Protein AF-J9EBE8-F1 (afdb_monomer_lite)

Radius of gyration: 14.13 Å; chains: 1; bounding box: 34×26×33 Å

Structure (mmCIF, N/CA/C/O backbone):
data_AF-J9EBE8-F1
#
_entry.id   AF-J9EBE8-F1
#
loop_
_atom_site.group_PDB
_atom_site.id
_atom_site.type_symbol
_atom_site.label_atom_id
_atom_site.label_alt_id
_atom_site.label_comp_id
_atom_site.label_asym_id
_atom_site.label_entity_id
_atom_site.label_seq_id
_atom_site.pdbx_PDB_ins_code
_atom_site.Cartn_x
_atom_site.Cartn_y
_atom_site.Cartn_z
_atom_site.occupancy
_atom_site.B_iso_or_equiv
_atom_site.auth_seq_id
_atom_site.auth_comp_id
_atom_site.auth_asym_id
_atom_site.auth_atom_id
_atom_site.pdbx_PDB_model_num
ATOM 1 N N . GLN A 1 1 ? -22.630 -7.548 17.946 1.00 49.84 1 GLN A N 1
ATOM 2 C CA . GLN A 1 1 ? -22.080 -7.110 16.643 1.00 49.84 1 GLN A CA 1
ATOM 3 C C . GLN A 1 1 ? -20.802 -7.898 16.387 1.00 49.84 1 GLN A C 1
ATOM 5 O O . GLN A 1 1 ? -20.007 -8.029 17.308 1.00 49.84 1 GLN A O 1
ATOM 10 N N . LYS A 1 2 ? -20.642 -8.510 15.208 1.00 55.38 2 LYS A N 1
ATOM 11 C CA . LYS A 1 2 ? -19.450 -9.308 14.873 1.00 55.38 2 LYS A CA 1
ATOM 12 C C . LYS A 1 2 ? -18.294 -8.335 14.604 1.00 55.38 2 LYS A C 1
ATOM 14 O O . LYS A 1 2 ? -18.433 -7.483 13.734 1.00 55.38 2 LYS A O 1
ATOM 19 N N . LEU A 1 3 ? -17.201 -8.431 15.362 1.00 69.81 3 LEU A N 1
ATOM 20 C CA . LEU A 1 3 ? -15.980 -7.659 15.111 1.00 69.81 3 LEU A CA 1
ATOM 21 C C . LEU A 1 3 ? -15.351 -8.170 13.813 1.00 69.81 3 LEU A C 1
ATOM 23 O O . LEU A 1 3 ? -14.790 -9.264 13.774 1.00 69.81 3 LEU A O 1
ATOM 27 N N . VAL A 1 4 ? -15.509 -7.406 12.735 1.00 79.38 4 VAL A N 1
ATOM 28 C CA . VAL A 1 4 ? -14.835 -7.678 11.466 1.00 79.38 4 VAL A CA 1
ATOM 29 C C . VAL A 1 4 ? -13.431 -7.098 11.572 1.00 79.38 4 VAL A C 1
ATOM 31 O O . VAL A 1 4 ? -13.267 -5.897 11.761 1.00 79.38 4 VAL A O 1
ATOM 34 N N . SER A 1 5 ? -12.419 -7.959 11.491 1.00 85.06 5 SER A N 1
ATOM 35 C CA . SER A 1 5 ? -11.028 -7.517 11.411 1.00 85.06 5 SER A CA 1
ATOM 36 C C . SER A 1 5 ? -10.734 -7.100 9.974 1.00 85.06 5 SER A C 1
ATOM 38 O O . SER A 1 5 ? -10.893 -7.903 9.056 1.00 85.06 5 SER A O 1
ATOM 40 N N . ILE A 1 6 ? -10.347 -5.839 9.793 1.00 87.56 6 ILE A N 1
ATOM 41 C CA . ILE A 1 6 ? -10.041 -5.247 8.489 1.00 87.56 6 ILE A CA 1
ATOM 42 C C . ILE A 1 6 ? -8.524 -5.063 8.377 1.00 87.56 6 ILE A C 1
ATOM 44 O O . ILE A 1 6 ? -7.851 -4.677 9.339 1.00 87.56 6 ILE A O 1
ATOM 48 N N . ALA A 1 7 ? -7.992 -5.356 7.191 1.00 90.62 7 ALA A N 1
ATOM 49 C CA . ALA A 1 7 ? -6.604 -5.114 6.829 1.00 90.62 7 ALA A CA 1
ATOM 50 C C . ALA A 1 7 ? -6.532 -4.371 5.488 1.00 90.62 7 ALA A C 1
ATOM 52 O O . ALA A 1 7 ? -7.316 -4.646 4.581 1.00 90.62 7 ALA A O 1
ATOM 53 N N . ILE A 1 8 ? -5.584 -3.444 5.380 1.00 88.44 8 ILE A N 1
ATOM 54 C CA . ILE A 1 8 ? -5.264 -2.671 4.182 1.00 88.44 8 ILE A CA 1
ATOM 55 C C . ILE A 1 8 ? -3.932 -3.193 3.644 1.00 88.44 8 ILE A C 1
ATOM 57 O O . ILE A 1 8 ? -2.935 -3.220 4.366 1.00 88.44 8 ILE A O 1
ATOM 61 N N . ILE A 1 9 ? -3.921 -3.610 2.379 1.00 88.62 9 ILE A N 1
ATOM 62 C CA . ILE A 1 9 ? -2.731 -4.139 1.706 1.00 88.62 9 ILE A CA 1
ATOM 63 C C . ILE A 1 9 ? -2.358 -3.186 0.574 1.00 88.62 9 ILE A C 1
ATOM 65 O O . ILE A 1 9 ? -3.176 -2.916 -0.305 1.00 88.62 9 ILE A O 1
ATOM 69 N N . THR A 1 10 ? -1.124 -2.692 0.592 1.00 85.06 10 THR A N 1
ATOM 70 C CA . THR A 1 10 ? -0.559 -1.846 -0.464 1.00 85.06 10 THR A CA 1
ATOM 71 C C . THR A 1 10 ? 0.521 -2.632 -1.192 1.00 85.06 10 THR A C 1
ATOM 73 O O . THR A 1 10 ? 1.451 -3.126 -0.561 1.00 85.06 10 THR A O 1
ATOM 76 N N . VAL A 1 11 ? 0.406 -2.759 -2.514 1.00 80.25 11 VAL A N 1
ATOM 77 C CA . VAL A 1 11 ? 1.381 -3.474 -3.347 1.00 80.25 11 VAL A CA 1
ATOM 78 C C . VAL A 1 11 ? 2.174 -2.459 -4.161 1.00 80.25 11 VAL A C 1
ATOM 80 O O . VAL A 1 11 ? 1.588 -1.631 -4.857 1.00 80.25 11 VAL A O 1
ATOM 83 N N . LEU A 1 12 ? 3.499 -2.515 -4.055 1.00 76.38 12 LEU A N 1
ATOM 84 C CA . LEU A 1 12 ? 4.428 -1.651 -4.774 1.00 76.38 12 LEU A CA 1
ATOM 85 C C . LEU A 1 12 ? 5.204 -2.478 -5.800 1.00 76.38 12 LEU A C 1
ATOM 87 O O . LEU A 1 12 ? 5.751 -3.534 -5.478 1.00 76.38 12 LEU A O 1
ATOM 91 N N . LEU A 1 13 ? 5.266 -1.971 -7.034 1.00 70.94 13 LEU A N 1
ATOM 92 C CA . LEU A 1 13 ? 6.024 -2.601 -8.116 1.00 70.94 13 LEU A CA 1
ATOM 93 C C . LEU A 1 13 ? 7.536 -2.457 -7.903 1.00 70.94 13 LEU A C 1
ATOM 95 O O . LEU A 1 13 ? 8.289 -3.360 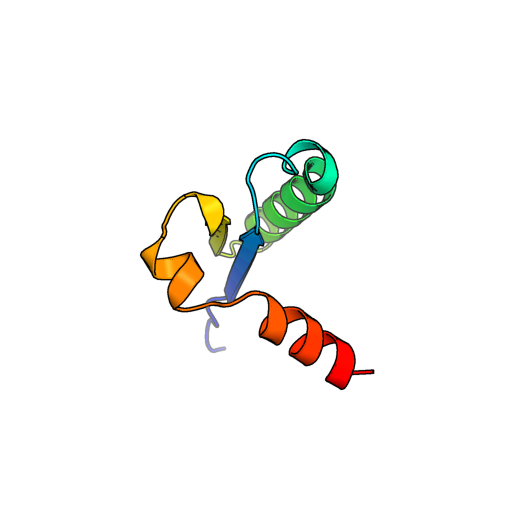-8.252 1.00 70.94 13 LEU A O 1
ATOM 99 N N . ASN A 1 14 ? 7.981 -1.320 -7.360 1.00 67.12 14 ASN A N 1
ATOM 100 C CA . ASN A 1 14 ? 9.390 -1.044 -7.1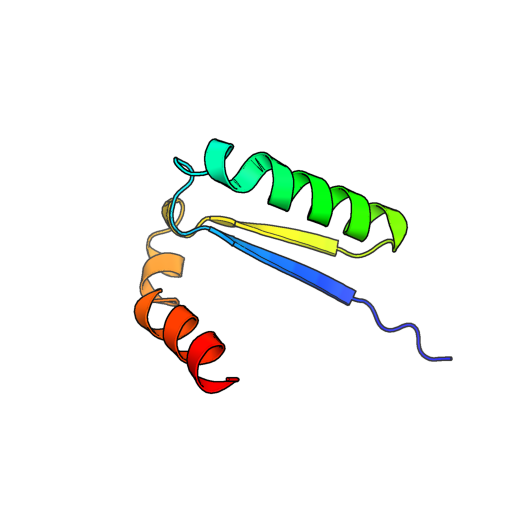14 1.00 67.12 14 ASN A CA 1
ATOM 101 C C . ASN A 1 14 ? 9.563 -0.035 -5.970 1.00 67.12 14 ASN A C 1
ATOM 103 O O . ASN A 1 14 ? 8.817 0.946 -5.886 1.00 67.12 14 ASN A O 1
ATOM 107 N N . ARG A 1 15 ? 10.570 -0.236 -5.112 1.00 62.75 15 ARG A N 1
ATOM 108 C CA . ARG A 1 15 ? 10.875 0.668 -3.983 1.00 62.75 15 ARG A CA 1
ATOM 109 C C . ARG A 1 15 ? 11.336 2.058 -4.405 1.00 62.75 15 ARG A C 1
ATOM 111 O O . ARG A 1 15 ? 11.203 2.994 -3.624 1.00 62.75 15 ARG A O 1
ATOM 118 N N . ASN A 1 16 ? 11.836 2.215 -5.628 1.00 63.19 16 ASN A N 1
ATOM 119 C CA . ASN A 1 16 ? 12.324 3.508 -6.115 1.00 63.19 16 ASN A CA 1
ATOM 120 C C . ASN A 1 16 ? 11.223 4.569 -6.278 1.00 63.19 16 ASN A C 1
ATOM 122 O O . ASN A 1 16 ? 11.546 5.748 -6.354 1.00 63.19 16 ASN A O 1
ATOM 126 N N . ASN A 1 17 ? 9.942 4.186 -6.261 1.00 62.50 17 ASN A N 1
ATOM 127 C CA . ASN A 1 17 ? 8.825 5.136 -6.292 1.00 62.50 17 ASN A CA 1
ATOM 128 C C . ASN A 1 17 ? 8.302 5.470 -4.884 1.00 62.50 17 ASN A C 1
ATOM 130 O O . ASN A 1 17 ? 7.230 6.059 -4.748 1.00 62.50 17 ASN A O 1
ATOM 134 N N . TYR A 1 18 ? 9.021 5.095 -3.819 1.00 65.44 18 TYR A N 1
ATOM 135 C CA . TYR A 1 18 ? 8.586 5.384 -2.452 1.00 65.44 18 TYR A CA 1
ATOM 136 C C . TYR A 1 18 ? 8.360 6.883 -2.230 1.00 65.44 18 TYR A C 1
ATOM 138 O O . TYR A 1 18 ? 7.350 7.254 -1.640 1.00 65.44 18 TYR A O 1
ATOM 146 N N . ASP A 1 19 ? 9.232 7.741 -2.769 1.00 68.69 19 ASP A N 1
ATOM 147 C CA . ASP A 1 19 ? 9.084 9.196 -2.661 1.00 68.69 19 ASP A CA 1
ATOM 148 C C . ASP A 1 19 ? 7.856 9.726 -3.416 1.00 68.69 19 ASP A C 1
ATOM 150 O O . ASP A 1 19 ? 7.159 10.606 -2.910 1.00 68.69 19 ASP A O 1
ATOM 154 N N . GLU A 1 20 ? 7.534 9.156 -4.582 1.00 73.94 20 GLU A N 1
ATOM 155 C CA . GLU A 1 20 ? 6.344 9.537 -5.358 1.00 73.94 20 GLU A CA 1
ATOM 156 C C . GLU A 1 20 ? 5.045 9.158 -4.638 1.00 73.94 20 GLU A C 1
ATOM 158 O O . GLU A 1 20 ? 4.056 9.890 -4.699 1.00 73.94 20 GLU A O 1
ATOM 163 N N . TYR A 1 21 ? 5.050 8.037 -3.911 1.00 80.06 21 TYR A N 1
ATOM 164 C CA . TYR A 1 21 ? 3.878 7.529 -3.195 1.00 80.06 21 TYR A CA 1
ATOM 165 C C . TYR A 1 21 ? 3.897 7.806 -1.692 1.00 80.06 21 TYR A C 1
ATOM 167 O O . TYR A 1 21 ? 2.998 7.346 -0.985 1.00 80.06 21 TYR A O 1
ATOM 175 N N . ARG A 1 22 ? 4.874 8.568 -1.189 1.00 83.00 22 ARG A N 1
ATOM 176 C CA . ARG A 1 22 ? 5.062 8.811 0.248 1.00 83.00 22 ARG A CA 1
ATOM 177 C C . ARG A 1 22 ? 3.798 9.359 0.900 1.00 83.00 22 ARG A C 1
ATOM 179 O O . ARG A 1 22 ? 3.315 8.787 1.868 1.00 83.00 22 ARG A O 1
ATOM 186 N N . LEU A 1 23 ? 3.212 10.401 0.309 1.00 86.12 23 LEU A N 1
ATOM 187 C CA . LEU A 1 23 ? 1.991 11.027 0.830 1.00 86.12 23 LEU A CA 1
ATOM 188 C C . LEU A 1 23 ? 0.811 10.049 0.891 1.00 86.12 23 LEU A C 1
ATOM 190 O O . LEU A 1 23 ? 0.031 10.070 1.843 1.00 86.12 23 LEU A O 1
ATOM 194 N N . ALA A 1 24 ? 0.674 9.180 -0.114 1.00 86.00 24 ALA A N 1
ATOM 195 C CA . ALA A 1 24 ? -0.383 8.177 -0.137 1.00 86.00 24 ALA A CA 1
ATOM 196 C C . ALA A 1 24 ? -0.162 7.121 0.956 1.00 86.00 24 ALA A C 1
ATOM 198 O O . ALA A 1 24 ? -1.102 6.774 1.669 1.00 86.00 24 ALA A O 1
ATOM 199 N N . GLN A 1 25 ? 1.075 6.650 1.125 1.00 85.94 25 GLN A N 1
ATOM 200 C CA . GLN A 1 25 ? 1.433 5.670 2.151 1.00 85.94 25 GLN A CA 1
ATOM 201 C C . GLN A 1 25 ? 1.233 6.225 3.565 1.00 85.94 25 GLN A C 1
ATOM 203 O O . GLN A 1 25 ? 0.551 5.588 4.362 1.00 85.94 25 GLN A O 1
ATOM 208 N N . GLU A 1 26 ? 1.714 7.440 3.840 1.00 90.00 26 GLU A N 1
ATOM 209 C CA . GLU A 1 26 ? 1.512 8.133 5.122 1.00 90.00 26 GLU A CA 1
ATOM 210 C C . GLU A 1 26 ? 0.018 8.318 5.434 1.00 90.00 26 GLU A C 1
ATOM 212 O O . GLU A 1 26 ? -0.423 8.143 6.572 1.00 90.00 26 GLU A O 1
ATOM 217 N N . SER A 1 27 ? -0.794 8.614 4.413 1.00 90.81 27 SER A N 1
ATOM 218 C CA 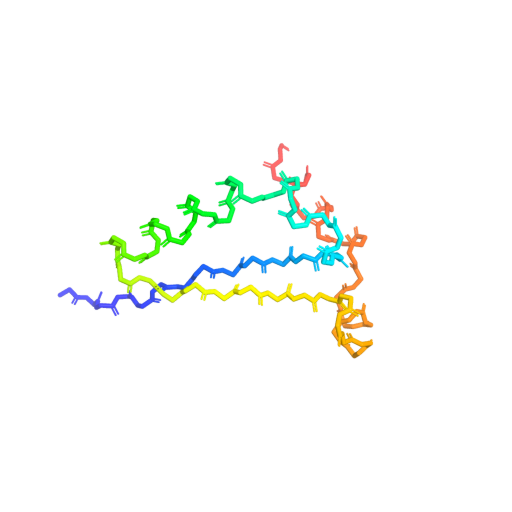. SER A 1 27 ? -2.244 8.760 4.574 1.00 90.81 27 SER A CA 1
ATOM 219 C C . SER A 1 27 ? -2.917 7.433 4.942 1.00 90.81 27 SER A C 1
ATOM 221 O O . SER A 1 27 ? -3.764 7.399 5.838 1.00 90.81 27 SER A O 1
ATOM 223 N N . PHE A 1 28 ? -2.539 6.332 4.283 1.00 90.38 28 PHE A N 1
ATOM 224 C CA . PHE A 1 28 ? -3.067 5.000 4.595 1.00 90.38 28 PHE A CA 1
ATOM 225 C C . PHE A 1 28 ? -2.610 4.494 5.959 1.00 90.38 28 PHE A C 1
ATOM 227 O O . PHE 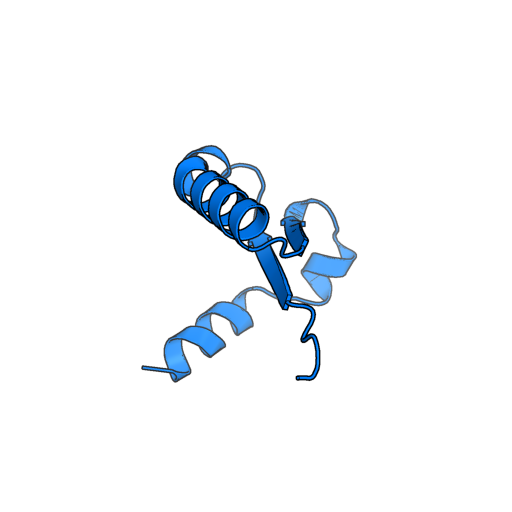A 1 28 ? -3.414 3.893 6.672 1.00 90.38 28 PHE A O 1
ATOM 234 N N . GLU A 1 29 ? -1.365 4.767 6.339 1.00 90.44 29 GLU A N 1
ATOM 235 C CA . GLU A 1 29 ? -0.845 4.459 7.667 1.00 90.44 29 GLU A CA 1
ATOM 236 C C . GLU A 1 29 ? -1.664 5.171 8.746 1.00 90.44 29 GLU A C 1
ATOM 238 O O . GLU A 1 29 ? -2.202 4.524 9.646 1.00 90.44 29 GLU A O 1
ATOM 243 N N . CYS A 1 30 ? -1.849 6.488 8.611 1.00 92.56 30 CYS A N 1
ATOM 244 C CA . CYS A 1 30 ? -2.653 7.279 9.542 1.00 92.56 30 CYS A CA 1
ATOM 245 C C . CYS A 1 30 ? -4.092 6.758 9.644 1.00 92.56 30 CYS A C 1
ATOM 247 O O . CYS A 1 30 ? -4.636 6.623 10.742 1.00 92.56 30 CYS A O 1
ATOM 249 N N . TYR A 1 31 ? -4.707 6.433 8.506 1.00 92.56 31 TYR A N 1
ATOM 250 C CA . TYR A 1 31 ? -6.067 5.906 8.460 1.00 92.56 31 TYR A CA 1
ATOM 251 C C . TYR A 1 31 ? -6.179 4.527 9.129 1.00 92.56 31 TYR A C 1
ATOM 253 O O . TYR A 1 31 ? -7.107 4.280 9.904 1.00 92.56 31 TYR A O 1
ATOM 261 N N . ALA A 1 32 ? -5.216 3.638 8.872 1.00 92.38 32 ALA A N 1
ATOM 262 C CA . ALA A 1 32 ? -5.167 2.316 9.480 1.00 92.38 32 ALA A CA 1
ATOM 263 C C . ALA A 1 32 ? -4.962 2.401 10.996 1.00 92.38 32 ALA A C 1
ATOM 265 O O . ALA A 1 32 ? -5.657 1.707 11.734 1.00 92.38 32 ALA A O 1
ATOM 266 N N . LEU A 1 33 ? -4.079 3.286 11.467 1.00 92.12 33 LEU A N 1
ATOM 267 C CA . LEU A 1 33 ? -3.866 3.529 12.895 1.00 92.12 33 LEU A CA 1
ATOM 268 C C . LEU A 1 33 ? -5.135 4.051 13.575 1.00 92.12 33 LEU A C 1
ATOM 270 O O . LEU A 1 33 ? -5.530 3.527 14.614 1.00 92.12 33 LEU A O 1
ATOM 274 N N . TYR A 1 34 ? -5.808 5.032 12.969 1.00 93.75 34 TYR A N 1
ATOM 275 C CA . TYR A 1 34 ? -7.029 5.620 13.523 1.00 93.75 34 TYR A CA 1
ATOM 276 C C . TYR A 1 34 ? -8.159 4.593 13.693 1.00 93.75 34 TYR A C 1
ATOM 278 O O . TYR A 1 34 ? -8.862 4.599 14.703 1.00 93.75 34 TYR A O 1
ATOM 286 N N . HIS A 1 35 ? -8.313 3.679 12.733 1.00 90.56 35 HIS A N 1
ATOM 287 C CA . HIS A 1 35 ? -9.336 2.633 12.782 1.00 90.56 35 HIS A CA 1
ATOM 288 C C . HIS A 1 35 ? -8.855 1.296 13.370 1.00 90.56 35 HIS A C 1
ATOM 290 O O . HIS A 1 35 ? -9.630 0.339 13.442 1.00 90.56 35 HIS A O 1
ATOM 296 N N . ASN A 1 36 ? -7.597 1.223 13.811 1.00 89.50 36 ASN A N 1
ATOM 297 C CA . ASN A 1 36 ? -6.953 0.013 14.317 1.00 89.50 36 ASN A CA 1
ATOM 298 C C . ASN A 1 36 ? -6.991 -1.165 13.314 1.00 89.50 36 ASN A C 1
ATOM 300 O O . ASN A 1 36 ? -7.233 -2.323 13.673 1.00 89.50 36 ASN A O 1
ATOM 304 N N . TYR A 1 37 ? -6.774 -0.854 12.036 1.00 91.25 37 TYR A N 1
ATOM 305 C CA . TYR A 1 37 ? -6.620 -1.819 10.951 1.00 91.25 37 TYR A CA 1
ATOM 306 C C . TYR A 1 37 ? -5.165 -2.263 10.821 1.00 91.25 37 TYR A C 1
ATOM 308 O O . TYR A 1 37 ? -4.234 -1.524 11.134 1.00 91.25 37 TYR A O 1
ATOM 316 N N . LYS A 1 38 ? -4.953 -3.475 10.304 1.00 90.19 38 LYS A N 1
ATOM 317 C CA . LYS A 1 38 ? -3.603 -3.915 9.927 1.00 90.19 38 LYS A CA 1
ATOM 318 C C . LYS A 1 38 ? -3.224 -3.286 8.590 1.00 90.19 38 LYS A C 1
ATOM 320 O O . LYS A 1 38 ? -3.953 -3.484 7.625 1.00 90.19 38 LYS A O 1
ATOM 325 N N . TRP A 1 39 ? -2.094 -2.592 8.517 1.00 90.19 39 TRP A N 1
ATOM 326 C CA . TRP A 1 39 ? -1.541 -2.090 7.257 1.00 90.19 39 TRP A CA 1
ATOM 327 C C . TRP A 1 39 ? -0.288 -2.877 6.872 1.00 90.19 39 TRP A C 1
ATOM 329 O O . TRP A 1 39 ? 0.604 -3.066 7.698 1.00 90.19 39 TRP A O 1
ATOM 339 N N . ILE A 1 40 ? -0.256 -3.396 5.642 1.00 87.88 40 ILE A N 1
ATOM 340 C CA . ILE A 1 40 ? 0.831 -4.236 5.127 1.00 87.88 40 ILE A CA 1
ATOM 341 C C . ILE A 1 40 ? 1.263 -3.697 3.766 1.00 87.88 40 ILE A C 1
ATOM 343 O O . ILE A 1 40 ? 0.451 -3.616 2.843 1.00 87.88 40 ILE A O 1
ATOM 347 N N . VAL A 1 41 ? 2.551 -3.386 3.633 1.00 84.31 41 VAL A N 1
ATOM 348 C CA . VAL A 1 41 ? 3.161 -2.984 2.362 1.00 84.31 41 VAL A CA 1
ATOM 349 C C . VAL A 1 41 ? 3.943 -4.162 1.792 1.00 84.31 41 VAL A C 1
ATOM 351 O O . VAL A 1 41 ? 4.854 -4.683 2.435 1.00 84.31 41 VAL A O 1
ATOM 354 N N . ILE A 1 42 ? 3.570 -4.595 0.589 1.00 81.38 42 ILE A N 1
ATOM 355 C CA . ILE A 1 42 ? 4.230 -5.672 -0.148 1.00 81.38 42 ILE A CA 1
ATOM 356 C C . ILE A 1 42 ? 5.014 -5.046 -1.292 1.00 81.38 42 ILE A C 1
ATOM 358 O O . ILE A 1 42 ? 4.443 -4.425 -2.185 1.00 81.38 42 ILE A O 1
ATOM 362 N N . ASP A 1 43 ? 6.323 -5.241 -1.269 1.00 76.06 43 ASP A N 1
ATOM 363 C CA . ASP A 1 43 ? 7.218 -4.837 -2.343 1.00 76.06 43 ASP A CA 1
ATOM 364 C C . ASP A 1 43 ? 7.515 -6.041 -3.241 1.00 76.06 43 ASP A C 1
ATOM 366 O O . ASP A 1 43 ? 8.163 -7.000 -2.813 1.00 76.06 43 ASP A O 1
ATOM 370 N N . LEU A 1 44 ? 7.019 -5.999 -4.478 1.00 74.19 44 LEU A N 1
ATOM 371 C CA . LEU A 1 44 ? 7.208 -7.079 -5.447 1.00 74.19 44 LEU A CA 1
ATOM 372 C C . LEU A 1 44 ? 8.629 -7.117 -6.008 1.00 74.19 44 LEU A C 1
ATOM 374 O O . LEU A 1 44 ? 9.095 -8.191 -6.376 1.00 74.19 44 LEU A O 1
ATOM 378 N N . SER A 1 45 ? 9.333 -5.981 -6.030 1.00 69.50 45 SER A N 1
ATOM 379 C CA . SER A 1 45 ? 10.727 -5.926 -6.489 1.00 69.50 45 SER A CA 1
ATOM 380 C C . SER A 1 45 ? 11.695 -6.621 -5.531 1.00 69.50 45 SER A C 1
ATOM 382 O O . SER A 1 45 ? 12.778 -7.030 -5.935 1.00 69.50 45 SER A O 1
ATOM 384 N N . ALA A 1 46 ? 11.301 -6.793 -4.267 1.00 70.44 46 ALA A N 1
ATOM 385 C CA . ALA A 1 46 ? 12.120 -7.445 -3.252 1.00 70.44 46 ALA A CA 1
ATOM 386 C C . ALA A 1 46 ? 12.032 -8.982 -3.275 1.00 70.44 46 ALA A C 1
ATOM 388 O O . ALA A 1 46 ? 12.757 -9.633 -2.520 1.00 70.44 46 ALA A O 1
ATOM 389 N N . ASN A 1 47 ? 11.137 -9.582 -4.073 1.00 66.81 47 ASN A N 1
ATOM 390 C CA . ASN A 1 47 ? 10.953 -11.033 -4.088 1.00 66.81 47 ASN A CA 1
ATOM 391 C C . ASN A 1 47 ? 10.534 -11.564 -5.468 1.00 66.81 47 ASN A C 1
ATOM 393 O O . ASN A 1 47 ? 9.361 -11.502 -5.842 1.00 66.81 47 ASN A O 1
ATOM 397 N N . ASP A 1 48 ? 11.479 -12.213 -6.152 1.00 66.19 48 ASP A N 1
ATOM 398 C CA . ASP A 1 48 ? 11.293 -12.842 -7.468 1.00 66.19 48 ASP A CA 1
ATOM 399 C C . ASP A 1 48 ? 10.124 -13.844 -7.506 1.00 66.19 48 ASP A C 1
ATOM 401 O O . ASP A 1 48 ? 9.466 -14.023 -8.531 1.00 66.19 48 ASP A O 1
ATOM 405 N N . THR A 1 49 ? 9.820 -14.492 -6.375 1.00 68.50 49 THR A N 1
ATOM 406 C CA . THR A 1 49 ? 8.694 -15.433 -6.276 1.00 68.50 49 THR A CA 1
ATOM 407 C C . THR A 1 49 ? 7.357 -14.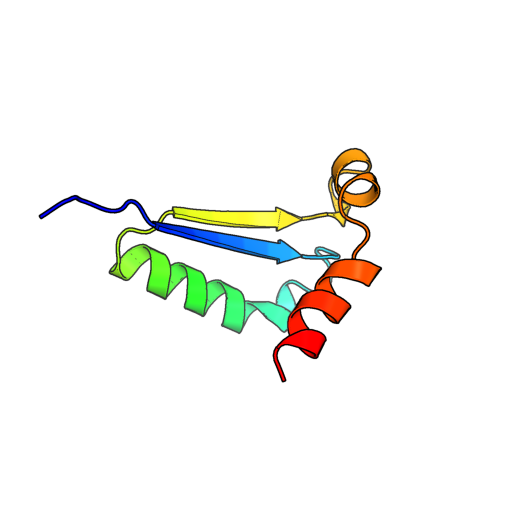694 -6.302 1.00 68.50 49 THR A C 1
ATOM 409 O O . THR A 1 49 ? 6.430 -15.134 -6.977 1.00 68.50 49 THR A O 1
ATOM 412 N N . LEU A 1 50 ? 7.251 -13.554 -5.610 1.00 65.81 50 LEU A N 1
ATOM 413 C CA . LEU A 1 50 ? 6.038 -12.730 -5.615 1.00 65.81 50 LEU A CA 1
ATOM 414 C C . LEU A 1 50 ? 5.846 -12.026 -6.956 1.00 65.81 50 LEU A C 1
ATOM 416 O O . LEU A 1 50 ? 4.727 -11.982 -7.458 1.00 65.81 50 LEU A O 1
ATOM 420 N N . GLN A 1 51 ? 6.930 -11.553 -7.570 1.00 66.19 51 GLN A N 1
ATOM 421 C CA . GLN A 1 51 ? 6.891 -10.982 -8.913 1.00 66.19 51 GLN A CA 1
ATOM 422 C C . GLN A 1 51 ? 6.370 -11.995 -9.946 1.00 66.19 51 GLN A C 1
ATOM 424 O O . GLN A 1 51 ? 5.586 -11.644 -10.824 1.00 66.19 51 GLN A O 1
ATOM 429 N N . ARG A 1 52 ? 6.764 -13.268 -9.815 1.00 66.62 52 ARG A N 1
ATOM 430 C CA . ARG A 1 52 ? 6.320 -14.348 -10.704 1.00 66.62 52 ARG A CA 1
ATOM 431 C C . ARG A 1 52 ? 4.875 -14.793 -10.459 1.00 66.62 52 ARG A C 1
ATOM 433 O O . ARG A 1 52 ? 4.219 -15.233 -11.397 1.00 66.62 52 ARG A O 1
ATOM 440 N N . LEU A 1 53 ? 4.393 -14.713 -9.218 1.00 67.44 53 LEU A N 1
ATOM 441 C CA . LEU A 1 53 ? 3.016 -15.072 -8.851 1.00 67.44 53 LEU A CA 1
ATOM 442 C C . LEU A 1 53 ? 2.008 -13.951 -9.140 1.00 67.44 53 LEU A C 1
ATOM 444 O O . LEU A 1 53 ? 0.844 -14.244 -9.399 1.00 67.44 53 LEU A O 1
ATOM 448 N N . CYS A 1 54 ? 2.450 -12.693 -9.107 1.00 62.00 54 CYS A N 1
ATOM 449 C CA . CYS A 1 54 ? 1.617 -11.508 -9.299 1.00 62.00 54 CYS A CA 1
ATOM 450 C C . CYS A 1 54 ? 2.160 -10.640 -10.450 1.00 62.00 54 CYS A C 1
ATOM 452 O O . CYS A 1 54 ? 2.701 -9.558 -10.193 1.00 62.00 54 CYS A O 1
ATOM 454 N N . PRO A 1 55 ? 2.034 -11.079 -11.717 1.00 62.53 55 PRO A N 1
ATOM 455 C CA . PRO A 1 55 ? 2.385 -10.244 -12.857 1.00 62.53 55 PRO A CA 1
ATOM 456 C C . PRO A 1 55 ? 1.484 -8.999 -12.864 1.00 62.53 55 PRO A C 1
ATOM 458 O O . PRO A 1 55 ? 0.265 -9.079 -12.991 1.00 62.53 55 PRO A O 1
ATOM 461 N N . HIS A 1 56 ? 2.085 -7.821 -12.687 1.00 57.47 56 HIS A N 1
ATOM 462 C CA . HIS A 1 56 ? 1.375 -6.541 -12.542 1.00 57.47 56 HIS A CA 1
ATOM 463 C C . HIS A 1 56 ? 0.515 -6.145 -13.761 1.00 57.47 56 HIS A C 1
ATOM 465 O O . HIS A 1 56 ? -0.291 -5.220 -13.653 1.00 57.47 56 HIS A O 1
ATOM 471 N N . GLU A 1 57 ? 0.661 -6.842 -14.894 1.00 57.00 57 GLU A N 1
ATOM 472 C CA . GLU A 1 57 ? -0.186 -6.684 -16.083 1.00 57.00 57 GLU A CA 1
ATOM 473 C C . GLU A 1 57 ? -1.676 -6.941 -15.776 1.00 57.00 57 GLU A C 1
ATOM 475 O O . GLU A 1 57 ? -2.539 -6.267 -16.338 1.00 57.00 57 GLU A O 1
ATOM 480 N N . ASP A 1 58 ? -1.997 -7.813 -14.813 1.00 50.22 58 ASP A N 1
ATOM 481 C CA . ASP A 1 58 ? -3.388 -8.175 -14.497 1.00 50.22 58 ASP A CA 1
ATOM 482 C C . ASP A 1 58 ? -4.055 -7.265 -13.446 1.00 50.22 58 ASP A C 1
ATOM 484 O O . ASP A 1 58 ? -5.279 -7.104 -13.435 1.00 50.22 58 ASP A O 1
ATOM 488 N N . VAL A 1 59 ? -3.278 -6.604 -12.578 1.00 50.38 59 VAL A N 1
ATOM 489 C CA . VAL A 1 59 ? -3.827 -5.723 -11.524 1.00 50.38 59 VAL A CA 1
ATOM 490 C C . VAL A 1 59 ? -4.396 -4.432 -12.119 1.00 50.38 59 VAL A C 1
ATOM 492 O O . VAL A 1 59 ? -5.438 -3.949 -11.673 1.00 50.38 59 VAL A O 1
ATOM 495 N N . ILE A 1 60 ? -3.759 -3.897 -13.165 1.00 45.12 60 ILE A N 1
ATOM 496 C CA . ILE A 1 60 ? -4.251 -2.711 -13.880 1.00 45.12 60 ILE A CA 1
ATOM 497 C C . ILE A 1 60 ? -5.573 -3.026 -14.602 1.00 45.12 60 ILE A C 1
ATOM 499 O O . ILE A 1 60 ? -6.497 -2.214 -14.570 1.00 45.12 60 ILE A O 1
ATOM 503 N N . ASN A 1 61 ? -5.714 -4.228 -15.168 1.00 37.25 61 ASN A N 1
ATOM 504 C CA . ASN A 1 61 ? -6.946 -4.646 -15.843 1.00 37.25 61 ASN A CA 1
ATOM 505 C C . ASN A 1 61 ? -8.121 -4.849 -14.870 1.00 37.25 61 ASN A C 1
ATOM 507 O O . ASN A 1 61 ? -9.250 -4.499 -15.203 1.00 37.25 61 ASN A O 1
ATOM 511 N N . SER A 1 62 ? -7.869 -5.324 -13.647 1.00 37.53 62 SER A N 1
ATOM 512 C CA . SER A 1 62 ? -8.900 -5.460 -12.602 1.00 37.53 62 SER A CA 1
ATOM 513 C C . SER A 1 62 ? -9.533 -4.116 -12.198 1.00 37.53 62 SER A C 1
ATOM 515 O O . SER A 1 62 ? -10.752 -4.013 -12.080 1.00 37.53 62 SER A O 1
ATOM 517 N N . PHE A 1 63 ? -8.727 -3.056 -12.059 1.00 36.84 63 PHE A N 1
ATOM 518 C CA . PHE A 1 63 ? -9.224 -1.714 -11.716 1.00 36.84 63 PHE A CA 1
ATOM 519 C C . PHE A 1 63 ? -9.857 -0.966 -12.900 1.00 36.84 63 PHE A C 1
ATOM 521 O O . PHE A 1 63 ? -10.701 -0.092 -12.695 1.00 36.84 63 PHE A O 1
ATOM 528 N N . LEU A 1 64 ? -9.464 -1.282 -14.137 1.00 36.66 64 LEU A N 1
ATOM 529 C CA . LEU A 1 64 ? -10.049 -0.674 -15.338 1.00 36.66 64 LEU A CA 1
ATOM 530 C C . LEU A 1 64 ? -11.376 -1.322 -15.756 1.00 36.66 64 LEU A C 1
ATOM 532 O O . LEU A 1 64 ? -12.168 -0.663 -16.423 1.00 36.66 64 LEU A O 1
ATOM 536 N N . LEU A 1 65 ? -11.654 -2.559 -15.331 1.00 36.62 65 LEU A N 1
ATOM 537 C CA . LEU A 1 65 ? -12.931 -3.243 -15.575 1.00 36.62 65 LEU A CA 1
ATOM 538 C C . LEU A 1 65 ? -14.033 -2.885 -14.559 1.00 36.62 65 LEU A C 1
ATOM 540 O O . LEU A 1 65 ? -15.163 -3.343 -14.704 1.00 36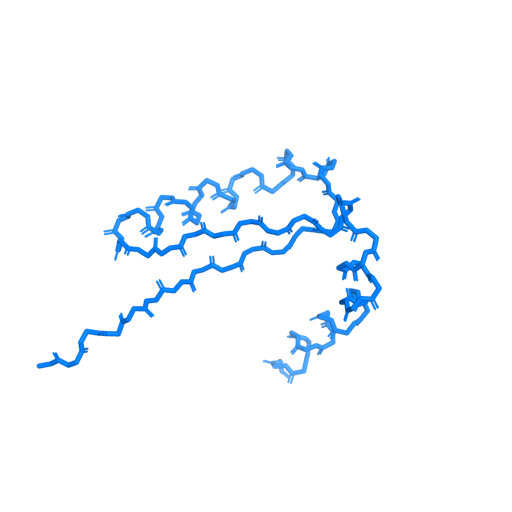.62 65 LEU A O 1
ATOM 544 N N . SER A 1 66 ? -13.731 -2.058 -13.549 1.00 37.31 66 SER A N 1
ATOM 545 C CA . SER A 1 66 ? -14.724 -1.480 -12.629 1.00 37.31 66 SER A CA 1
ATOM 546 C C . SER A 1 66 ? -15.101 -0.026 -12.958 1.00 37.31 66 SER A C 1
ATOM 548 O O . SER A 1 66 ? -15.621 0.673 -12.086 1.00 37.31 66 SER A O 1
ATOM 550 N N . LYS A 1 67 ? -14.807 0.450 -14.176 1.00 38.19 67 LYS A N 1
ATOM 551 C CA . LYS A 1 67 ? -15.350 1.705 -14.720 1.00 38.19 67 LYS A CA 1
ATOM 552 C C . LYS A 1 67 ? -16.520 1.447 -15.656 1.00 38.19 67 LYS A C 1
ATOM 554 O O . LYS A 1 67 ? -16.442 0.473 -16.433 1.00 38.19 67 LYS A O 1
#

pLDDT: mean 72.02, std 17.35, range [36.62, 93.75]

Foldseek 3Di:
DDDDAAAAEAEAAAPVCCVVCVVVVVVVVVVCVVVVHHYYYHYCVVDPVSCVVCVVVVVVVVVVVVD

Sequence (67 aa):
QKLVSIAIITVLLNRNNYDEYRLAQESFECYALYHNYKWIVIDLSANDTLQRLCPHEDVINSFLLSK

Organism: Wuchereria bancrofti (NCBI:txid6293)

Secondary structure (DSSP, 8-state):
------EEEEEES-GGGHHHHHHHHHHHHHHHHHHT-EEEEEEGGG-HHHHHHS-THHHHHHHHTT-

InterPro domains:
  IPR029044 Nucleotide-diphospho-sugar transferases [G3DSA:3.90.550.10] (3-64)